Protein AF-A0A9E1IVS1-F1 (afdb_monomer_lite)

Structure (mmCIF, N/CA/C/O backbone):
data_AF-A0A9E1IVS1-F1
#
_entry.id   AF-A0A9E1IVS1-F1
#
loop_
_atom_site.group_PDB
_atom_site.id
_atom_site.type_symbol
_atom_site.label_atom_id
_atom_site.label_alt_id
_atom_site.label_comp_id
_atom_site.label_asym_id
_atom_site.label_entity_id
_atom_site.label_seq_id
_atom_site.pdbx_PDB_ins_code
_atom_site.Cartn_x
_atom_site.Cartn_y
_atom_site.Cartn_z
_atom_site.occupancy
_atom_site.B_iso_or_equiv
_atom_site.auth_seq_id
_atom_site.auth_comp_id
_atom_site.auth_asym_id
_atom_site.auth_atom_id
_atom_site.pdbx_PDB_model_num
ATOM 1 N N . MET A 1 1 ? -10.363 -11.304 -3.173 1.00 60.38 1 MET A N 1
ATOM 2 C CA . MET A 1 1 ? -8.918 -11.614 -3.217 1.00 60.38 1 MET A CA 1
ATOM 3 C C . MET A 1 1 ? -8.757 -13.020 -2.671 1.00 60.38 1 MET A C 1
ATOM 5 O O . MET A 1 1 ? -9.220 -13.257 -1.564 1.00 60.38 1 MET A O 1
ATOM 9 N N . ASN A 1 2 ? -8.232 -13.953 -3.470 1.00 75.00 2 ASN A N 1
ATOM 10 C CA . ASN A 1 2 ? -8.234 -15.388 -3.137 1.00 75.00 2 ASN A CA 1
ATOM 11 C C . ASN A 1 2 ? -6.889 -15.895 -2.593 1.00 75.00 2 ASN A C 1
ATOM 13 O O . ASN A 1 2 ? -6.775 -17.082 -2.307 1.00 75.00 2 ASN A O 1
ATOM 17 N N . ASP A 1 3 ? -5.890 -15.021 -2.451 1.00 90.81 3 ASP A N 1
ATOM 18 C CA . ASP A 1 3 ? -4.612 -15.389 -1.847 1.00 90.81 3 ASP A CA 1
ATOM 19 C C . ASP A 1 3 ? -4.757 -15.512 -0.314 1.00 90.81 3 ASP A C 1
ATOM 21 O O . ASP A 1 3 ? -5.159 -14.538 0.337 1.00 90.81 3 ASP A O 1
ATOM 25 N N . PRO A 1 4 ? -4.464 -16.684 0.284 1.00 94.50 4 PRO A N 1
ATOM 26 C CA . PRO A 1 4 ? -4.620 -16.885 1.722 1.00 94.50 4 PRO A CA 1
ATOM 27 C C . PRO A 1 4 ? -3.695 -16.016 2.580 1.00 94.50 4 PRO A C 1
ATOM 29 O O . PRO A 1 4 ? -4.095 -15.619 3.675 1.00 94.50 4 PRO A O 1
ATOM 32 N N . ALA A 1 5 ? -2.479 -15.715 2.114 1.00 95.69 5 ALA A N 1
ATOM 33 C CA . ALA A 1 5 ? -1.520 -14.915 2.870 1.00 95.69 5 ALA A CA 1
ATOM 34 C C . ALA A 1 5 ? -1.957 -13.448 2.912 1.00 95.69 5 ALA A C 1
ATOM 36 O O . ALA A 1 5 ? -2.003 -12.849 3.986 1.00 95.69 5 ALA A O 1
ATOM 37 N N . PHE A 1 6 ? -2.381 -12.903 1.770 1.00 95.56 6 PHE A N 1
ATOM 38 C CA . PHE A 1 6 ? -2.910 -11.542 1.712 1.00 95.56 6 PHE A CA 1
ATOM 39 C C . PHE A 1 6 ? -4.184 -11.389 2.550 1.00 95.56 6 PHE A C 1
ATOM 41 O O . PHE A 1 6 ? -4.322 -10.435 3.313 1.00 95.56 6 PHE A O 1
ATOM 48 N N . LYS A 1 7 ? -5.097 -12.368 2.468 1.00 95.69 7 LYS A N 1
ATOM 49 C CA . LYS A 1 7 ? -6.322 -12.385 3.281 1.00 95.69 7 LYS A CA 1
ATOM 50 C C . LYS A 1 7 ? -6.007 -12.382 4.778 1.00 95.69 7 LYS A C 1
ATOM 52 O O . LYS A 1 7 ? -6.601 -11.609 5.526 1.00 95.69 7 LYS A O 1
ATOM 57 N N . LYS A 1 8 ? -5.042 -13.199 5.209 1.00 96.94 8 LYS A N 1
ATOM 58 C CA . LYS A 1 8 ? -4.591 -13.225 6.604 1.00 96.94 8 LYS A CA 1
ATOM 59 C C . LYS A 1 8 ? -4.073 -11.855 7.053 1.00 96.94 8 LYS A C 1
ATOM 61 O O . LYS A 1 8 ? -4.413 -11.419 8.146 1.00 96.94 8 LYS A O 1
ATOM 66 N N . LEU A 1 9 ? -3.288 -11.168 6.222 1.00 97.00 9 LEU A N 1
ATOM 67 C CA . LEU A 1 9 ? -2.780 -9.833 6.548 1.00 97.00 9 LEU A CA 1
ATOM 68 C C . LEU A 1 9 ? -3.916 -8.806 6.687 1.00 97.00 9 LEU A C 1
ATOM 70 O O . LEU A 1 9 ? -3.935 -8.050 7.654 1.00 97.00 9 LEU A O 1
ATOM 74 N N . THR A 1 10 ? -4.908 -8.826 5.789 1.00 96.69 10 THR A N 1
ATOM 75 C CA . THR A 1 10 ? -6.085 -7.945 5.913 1.00 96.69 10 THR A CA 1
ATOM 76 C C . THR A 1 10 ? -6.886 -8.215 7.192 1.00 96.69 10 THR A C 1
ATOM 78 O O . THR A 1 10 ? -7.287 -7.274 7.868 1.00 96.69 10 THR A O 1
ATOM 81 N N . GLU A 1 11 ? -7.043 -9.484 7.585 1.00 96.75 11 GLU A N 1
ATOM 82 C CA . GLU A 1 11 ? -7.732 -9.866 8.829 1.00 96.75 11 GLU A CA 1
ATOM 83 C C . GLU A 1 11 ? -6.962 -9.422 10.085 1.00 96.75 11 GLU A C 1
ATOM 85 O O . GLU A 1 11 ? -7.571 -9.081 11.102 1.00 96.75 11 GLU A O 1
ATOM 90 N N . ILE A 1 12 ? -5.624 -9.399 10.027 1.00 97.69 12 ILE A N 1
ATOM 91 C CA . ILE A 1 12 ? -4.786 -8.850 11.101 1.00 97.69 12 ILE A CA 1
ATOM 92 C C . ILE A 1 12 ? -5.060 -7.351 11.260 1.00 97.69 12 ILE A C 1
ATOM 94 O O . ILE A 1 12 ? -5.343 -6.916 12.374 1.00 97.69 12 ILE A O 1
ATOM 98 N N . VAL A 1 13 ? -5.057 -6.582 10.166 1.00 97.25 13 VAL A N 1
ATOM 99 C CA . VAL A 1 13 ? -5.369 -5.139 10.191 1.00 97.25 13 VAL A CA 1
ATOM 100 C C . VAL A 1 13 ? -6.776 -4.891 10.746 1.00 97.25 13 VAL A C 1
ATOM 102 O O . VAL A 1 13 ? -6.954 -4.049 11.627 1.00 97.25 13 VAL A O 1
ATOM 105 N N . ASP A 1 14 ? -7.767 -5.671 10.306 1.00 96.50 14 ASP A N 1
ATOM 106 C CA . ASP A 1 14 ? -9.139 -5.595 10.822 1.00 96.50 14 ASP A CA 1
ATOM 107 C C . ASP A 1 14 ? -9.205 -5.848 12.332 1.00 96.50 14 ASP A C 1
ATOM 109 O O . ASP A 1 14 ? -9.916 -5.153 13.058 1.00 96.50 14 ASP A O 1
ATOM 113 N N . THR A 1 15 ? -8.444 -6.831 12.816 1.00 97.56 15 THR A N 1
ATOM 114 C CA . THR A 1 15 ? -8.387 -7.179 14.239 1.00 97.56 15 THR A CA 1
ATOM 115 C C . THR A 1 15 ? -7.726 -6.067 15.052 1.00 97.56 15 THR A C 1
ATOM 117 O O . THR A 1 15 ? -8.254 -5.670 16.092 1.00 97.56 15 THR A O 1
ATOM 120 N N . LEU A 1 16 ? -6.601 -5.533 14.571 1.00 97.69 16 LEU A N 1
ATOM 121 C CA . LEU A 1 16 ? -5.851 -4.461 15.228 1.00 97.69 16 LEU A CA 1
ATOM 122 C C . LEU A 1 16 ? -6.662 -3.166 15.331 1.00 97.69 16 LEU A C 1
ATOM 124 O O . LEU A 1 16 ? -6.611 -2.491 16.357 1.00 97.69 16 LEU A O 1
ATOM 128 N N . MET A 1 17 ? -7.468 -2.854 14.317 1.00 95.50 17 MET A N 1
ATOM 129 C CA . MET A 1 17 ? -8.326 -1.665 14.298 1.00 95.50 17 MET A CA 1
ATOM 130 C C . MET A 1 17 ? -9.741 -1.901 14.851 1.00 95.50 17 MET A C 1
ATOM 132 O O . MET A 1 17 ? -10.540 -0.963 14.924 1.00 95.50 17 MET A O 1
ATOM 136 N N . GLY A 1 18 ? -10.070 -3.136 15.230 1.00 93.88 18 GLY A N 1
ATOM 137 C CA . GLY A 1 18 ? -11.387 -3.521 15.726 1.00 93.88 18 GLY A CA 1
ATOM 138 C C . GLY A 1 18 ? -11.712 -2.972 17.119 1.00 93.88 18 GLY A C 1
ATOM 139 O O . GLY A 1 18 ? -10.906 -2.324 17.787 1.00 93.88 18 GLY A O 1
ATOM 140 N N . GLU A 1 19 ? -12.918 -3.266 17.610 1.00 92.94 19 GLU A N 1
ATOM 141 C CA . GLU A 1 19 ? -13.397 -2.789 18.917 1.00 92.94 19 GLU A CA 1
ATOM 142 C C . GLU A 1 19 ? -12.441 -3.156 20.067 1.00 92.94 19 GLU A C 1
ATOM 144 O O . GLU A 1 19 ? -12.078 -2.287 20.862 1.00 92.94 19 GLU A O 1
ATOM 149 N N . ASN A 1 20 ? -11.955 -4.399 20.079 1.00 95.19 20 ASN A N 1
ATOM 150 C CA . ASN A 1 20 ? -10.997 -4.928 21.060 1.00 95.19 20 ASN A CA 1
ATOM 151 C C . ASN A 1 20 ? -9.539 -4.883 20.566 1.00 95.19 20 ASN A C 1
ATOM 153 O O . ASN A 1 20 ? -8.686 -5.593 21.097 1.00 95.19 20 ASN A O 1
ATOM 157 N N . GLY A 1 21 ? -9.278 -4.102 19.518 1.00 95.12 21 GLY A N 1
ATOM 158 C CA . GLY A 1 21 ? -7.971 -3.973 18.892 1.00 95.12 21 GLY A CA 1
ATOM 159 C C . GLY A 1 21 ? -6.986 -3.113 19.686 1.00 95.12 21 GLY A C 1
ATOM 160 O O . GLY A 1 21 ? -7.241 -2.679 20.814 1.00 95.12 21 GLY A O 1
A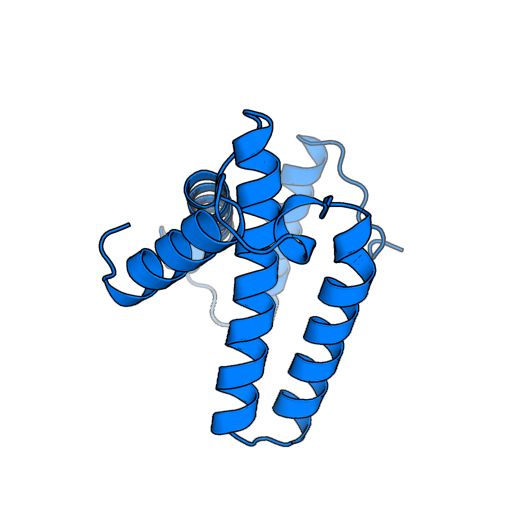TOM 161 N N . CYS A 1 22 ? -5.841 -2.844 19.072 1.00 97.38 22 CYS A N 1
ATOM 162 C CA . CYS A 1 22 ? -4.770 -2.048 19.648 1.00 97.38 22 CYS A CA 1
ATOM 163 C C . CYS A 1 22 ? -5.205 -0.578 19.828 1.00 97.38 22 CYS A C 1
ATOM 165 O O . CYS A 1 22 ? -5.642 0.065 18.869 1.00 97.38 22 CYS A O 1
ATOM 167 N N . PRO A 1 23 ? -5.057 0.011 21.031 1.00 96.69 23 PRO A N 1
ATOM 168 C CA . PRO A 1 23 ? -5.428 1.406 21.264 1.00 96.69 23 PRO A CA 1
ATOM 169 C C . PRO A 1 23 ? -4.670 2.403 20.384 1.00 96.69 23 PRO A C 1
ATOM 171 O O . PRO A 1 23 ? -5.236 3.432 20.026 1.00 96.69 23 PRO A O 1
ATOM 174 N N . TRP A 1 24 ? -3.411 2.105 20.039 1.00 97.25 24 TRP A N 1
ATOM 175 C CA . TRP A 1 24 ? -2.604 2.966 19.177 1.00 97.25 24 TRP A CA 1
ATOM 176 C C . TRP A 1 24 ? -3.105 2.931 17.732 1.00 97.25 24 TRP A C 1
ATOM 178 O O . TRP A 1 24 ? -3.273 3.993 17.141 1.00 97.25 24 TRP A O 1
ATOM 188 N N . ASP A 1 25 ? -3.433 1.750 17.198 1.00 96.25 25 ASP A N 1
ATOM 189 C CA . ASP A 1 25 ? -3.903 1.598 15.815 1.00 96.25 25 ASP A CA 1
ATOM 190 C C . ASP A 1 25 ? -5.256 2.292 15.592 1.00 96.25 25 ASP A C 1
ATOM 192 O O . ASP A 1 25 ? -5.477 2.979 14.594 1.00 96.25 25 ASP A O 1
ATOM 196 N N . LYS A 1 26 ? -6.161 2.178 16.570 1.00 94.12 26 LYS A N 1
ATOM 197 C CA . LYS A 1 26 ? -7.523 2.732 16.497 1.00 94.12 26 LYS A CA 1
ATOM 198 C C . LYS A 1 26 ? -7.580 4.257 16.434 1.00 94.12 26 LYS A C 1
ATOM 200 O O . LYS A 1 26 ? -8.552 4.800 15.914 1.00 94.12 26 LYS A O 1
ATOM 205 N N . VAL A 1 27 ? -6.593 4.953 17.004 1.00 95.38 27 VAL A N 1
ATOM 206 C CA . VAL A 1 27 ? -6.567 6.427 17.022 1.00 95.38 27 VAL A CA 1
ATOM 207 C C . VAL A 1 27 ? -5.886 7.024 15.792 1.00 95.38 27 VAL A C 1
ATOM 209 O O . VAL A 1 27 ? -5.887 8.247 15.634 1.00 95.38 27 VAL A O 1
ATOM 212 N N . GLN A 1 28 ? -5.314 6.190 14.917 1.00 97.38 28 GLN A N 1
ATOM 213 C CA . GLN A 1 28 ? -4.602 6.673 13.744 1.00 97.38 28 GLN A CA 1
ATOM 214 C C . GLN A 1 28 ? -5.529 7.301 12.706 1.00 97.38 28 GLN A C 1
ATOM 216 O O . GLN A 1 28 ? -6.696 6.952 12.523 1.00 97.38 28 GLN A O 1
ATOM 221 N N . THR A 1 29 ? -4.961 8.256 11.981 1.00 96.62 29 THR A N 1
ATOM 222 C CA . THR A 1 29 ? -5.585 8.952 10.863 1.00 96.62 29 THR A CA 1
ATOM 223 C C . THR A 1 29 ? -4.638 8.930 9.671 1.00 96.62 29 THR A C 1
ATOM 225 O O . THR A 1 29 ? -3.438 8.708 9.814 1.00 96.62 29 THR A O 1
ATOM 228 N N . ARG A 1 30 ? -5.145 9.251 8.474 1.00 95.50 30 ARG A N 1
ATOM 229 C CA . ARG A 1 30 ? -4.276 9.407 7.296 1.00 95.50 30 ARG A CA 1
ATOM 230 C C . ARG A 1 30 ? -3.165 10.433 7.509 1.00 95.50 30 ARG A C 1
ATOM 232 O O . ARG A 1 30 ? -2.117 10.291 6.905 1.00 95.50 30 ARG A O 1
ATOM 239 N N . GLU A 1 31 ? -3.402 11.461 8.320 1.00 97.56 31 GLU A N 1
ATOM 240 C CA . GLU A 1 31 ? -2.412 12.504 8.590 1.00 97.56 31 GLU A CA 1
ATOM 241 C C . GLU A 1 31 ? -1.355 12.042 9.594 1.00 97.56 31 GLU A C 1
ATOM 243 O O . GLU A 1 31 ? -0.170 12.258 9.357 1.00 97.56 31 GLU A O 1
ATOM 248 N N . SER A 1 32 ? -1.764 11.359 10.670 1.00 97.69 32 SER A N 1
ATOM 249 C CA . SER A 1 32 ? -0.821 10.852 11.676 1.00 97.69 32 SER A CA 1
ATOM 250 C C . SER A 1 32 ? 0.079 9.739 11.143 1.00 97.69 32 SER A C 1
ATOM 252 O O . SER A 1 32 ? 1.187 9.597 11.641 1.00 97.69 32 SER A O 1
ATOM 254 N N . LEU A 1 33 ? -0.360 9.007 10.111 1.00 97.75 33 LEU A N 1
ATOM 255 C CA . LEU A 1 33 ? 0.429 7.950 9.471 1.00 97.75 33 LEU A CA 1
ATOM 256 C C . LEU A 1 33 ? 1.433 8.444 8.414 1.00 97.75 33 LEU A C 1
ATOM 258 O O . LEU A 1 33 ? 2.321 7.692 8.030 1.00 97.75 33 LEU A O 1
ATOM 262 N N . LYS A 1 34 ? 1.354 9.703 7.950 1.00 97.75 34 LYS A N 1
ATOM 263 C CA . LYS A 1 34 ? 2.279 10.214 6.915 1.00 97.75 34 LYS A CA 1
ATOM 264 C C . LYS A 1 34 ? 3.763 10.103 7.287 1.00 97.75 34 LYS A C 1
ATOM 266 O O . LYS A 1 34 ? 4.525 9.738 6.398 1.00 97.75 34 LYS A O 1
ATOM 271 N N . PRO A 1 35 ? 4.200 10.435 8.520 1.00 98.06 35 PRO A N 1
ATOM 272 C CA . PRO A 1 35 ? 5.604 10.297 8.897 1.00 98.06 35 PRO A CA 1
ATOM 273 C C . PRO A 1 35 ? 6.082 8.847 8.809 1.00 98.06 35 PRO A C 1
ATOM 275 O O . PRO A 1 35 ? 7.135 8.615 8.233 1.00 98.06 35 PRO A O 1
ATOM 278 N N . TYR A 1 36 ? 5.265 7.897 9.271 1.00 97.56 36 TYR A N 1
ATOM 279 C CA . TYR A 1 36 ? 5.570 6.466 9.217 1.00 97.56 36 TYR A CA 1
ATOM 280 C C . TYR A 1 36 ? 5.675 5.972 7.775 1.00 97.56 36 TYR A C 1
ATOM 282 O O . TYR A 1 36 ? 6.653 5.345 7.415 1.00 97.56 36 TYR A O 1
ATOM 290 N N . LEU A 1 37 ? 4.753 6.364 6.887 1.00 98.00 37 LEU A N 1
ATOM 291 C CA . LEU A 1 37 ? 4.876 6.034 5.462 1.00 98.00 37 LEU A CA 1
ATOM 292 C C . LEU A 1 37 ? 6.184 6.556 4.839 1.00 98.00 37 LEU A C 1
ATOM 294 O O . LEU A 1 37 ? 6.715 5.939 3.923 1.00 98.00 37 LEU A O 1
ATOM 298 N N . VAL A 1 38 ? 6.679 7.715 5.282 1.00 98.19 38 VAL A N 1
ATOM 299 C CA . VAL A 1 38 ? 7.968 8.243 4.813 1.00 98.19 38 VAL A CA 1
ATOM 300 C C . VAL A 1 38 ? 9.128 7.423 5.376 1.00 98.19 38 VAL A C 1
ATOM 302 O O . VAL A 1 38 ? 10.058 7.148 4.626 1.00 98.19 38 VAL A O 1
ATOM 305 N N . GLU A 1 39 ? 9.063 7.039 6.649 1.00 98.25 39 GLU A N 1
ATOM 306 C CA . GLU A 1 39 ? 10.031 6.162 7.318 1.00 98.25 39 GLU A CA 1
ATOM 307 C C . GLU A 1 39 ? 10.176 4.830 6.571 1.00 98.25 39 GLU A C 1
ATOM 309 O O . GLU A 1 39 ? 11.253 4.589 6.032 1.00 98.25 39 GLU A O 1
ATOM 314 N N . GLU A 1 40 ? 9.075 4.101 6.342 1.00 98.06 40 GLU A N 1
ATOM 315 C CA . GLU A 1 40 ? 9.100 2.815 5.617 1.00 98.06 40 GLU A CA 1
ATOM 316 C C . GLU A 1 40 ? 9.680 2.947 4.201 1.00 98.06 40 GLU A C 1
ATOM 318 O O . GLU A 1 40 ? 10.312 2.038 3.665 1.00 98.06 40 GLU A O 1
ATOM 323 N N . VAL A 1 41 ? 9.451 4.090 3.537 1.00 98.25 41 VAL A N 1
ATOM 324 C CA . VAL A 1 41 ? 10.037 4.350 2.215 1.00 98.25 41 VAL A CA 1
ATOM 325 C C . VAL A 1 41 ? 11.555 4.471 2.316 1.00 98.25 41 VAL A C 1
ATOM 327 O O . VAL A 1 41 ? 12.247 3.956 1.442 1.00 98.25 41 VAL A O 1
ATOM 330 N N . TYR A 1 42 ? 12.083 5.150 3.336 1.00 98.31 42 TYR A N 1
ATOM 331 C CA . TYR A 1 42 ? 13.529 5.260 3.527 1.00 98.31 42 TYR A CA 1
ATOM 332 C C . TYR A 1 42 ? 14.154 3.937 3.975 1.00 98.31 42 TYR A C 1
ATOM 334 O O . TYR A 1 42 ? 15.207 3.592 3.445 1.00 98.31 42 TYR A O 1
ATOM 342 N N . GLU A 1 43 ? 13.503 3.179 4.853 1.00 98.25 43 GLU A N 1
ATOM 343 C CA . GLU A 1 43 ? 13.975 1.855 5.284 1.00 98.25 43 GLU A CA 1
ATOM 344 C C . GLU A 1 43 ? 13.963 0.859 4.114 1.00 98.25 43 GLU A C 1
ATOM 346 O O . GLU A 1 43 ? 14.965 0.196 3.841 1.00 98.25 43 GLU A O 1
ATOM 351 N N . THR A 1 44 ? 12.913 0.878 3.282 1.00 98.38 44 THR A N 1
ATOM 352 C CA . THR A 1 44 ? 12.880 0.111 2.024 1.00 98.38 44 THR A CA 1
ATOM 353 C C . THR A 1 44 ? 14.044 0.482 1.099 1.00 98.38 44 THR A C 1
ATOM 355 O O . THR A 1 44 ? 14.642 -0.396 0.473 1.00 98.38 44 THR A O 1
ATOM 358 N N . LEU A 1 45 ? 14.373 1.773 0.967 1.00 98.25 45 LEU A N 1
ATOM 359 C CA . LEU A 1 45 ? 15.509 2.211 0.147 1.00 98.25 45 LEU A CA 1
ATOM 360 C C . LEU A 1 45 ? 16.845 1.730 0.730 1.00 98.25 45 LEU A C 1
ATOM 362 O O . LEU A 1 45 ? 17.685 1.249 -0.029 1.00 98.25 45 LEU A O 1
ATOM 366 N N . GLU A 1 46 ? 17.022 1.803 2.050 1.00 98.06 46 GLU A N 1
ATOM 367 C CA . GLU A 1 46 ? 18.215 1.300 2.737 1.00 98.06 46 GLU A CA 1
ATOM 368 C C . GLU A 1 46 ? 18.395 -0.210 2.525 1.00 98.06 46 GLU A C 1
ATOM 370 O O . GLU A 1 46 ? 19.479 -0.654 2.136 1.00 98.06 46 GLU A O 1
ATOM 375 N N . ALA A 1 47 ? 17.327 -0.998 2.671 1.00 97.81 47 ALA A N 1
ATOM 376 C CA . ALA A 1 47 ? 17.364 -2.438 2.429 1.00 97.81 47 ALA A CA 1
ATOM 377 C C . ALA A 1 47 ? 17.712 -2.780 0.967 1.00 97.81 47 ALA A C 1
ATOM 379 O O . ALA A 1 47 ? 18.482 -3.712 0.699 1.00 97.81 47 ALA A O 1
ATOM 380 N N . LEU A 1 48 ? 17.185 -2.013 0.002 1.00 97.81 48 LEU A N 1
ATOM 381 C CA . LEU A 1 48 ? 17.518 -2.167 -1.419 1.00 97.81 48 LEU A CA 1
ATOM 382 C C . LEU A 1 48 ? 18.996 -1.860 -1.697 1.00 97.81 48 LEU A C 1
ATOM 384 O O . LEU A 1 48 ? 19.645 -2.621 -2.419 1.00 97.81 48 LEU A O 1
ATOM 388 N N . ASP A 1 49 ? 19.545 -0.801 -1.100 1.00 97.88 49 ASP A N 1
ATOM 389 C CA . ASP A 1 49 ? 20.967 -0.457 -1.216 1.00 97.88 49 ASP A CA 1
ATOM 390 C C . ASP A 1 49 ? 21.862 -1.540 -0.582 1.00 97.88 49 ASP A C 1
ATOM 392 O O . ASP A 1 49 ? 22.905 -1.911 -1.137 1.00 97.88 49 ASP A O 1
ATOM 396 N N . GLY A 1 50 ? 21.417 -2.115 0.540 1.00 96.25 50 GLY A N 1
ATOM 397 C CA . GLY A 1 50 ? 22.077 -3.220 1.236 1.00 96.25 50 GLY A CA 1
ATOM 398 C C . GLY A 1 50 ? 22.088 -4.548 0.466 1.00 96.25 50 GLY A C 1
ATOM 399 O O . GLY A 1 50 ? 22.920 -5.411 0.753 1.00 96.25 50 GLY A O 1
ATOM 400 N N . ASN A 1 51 ? 21.218 -4.717 -0.540 1.00 93.69 51 ASN A N 1
ATOM 401 C CA . ASN A 1 51 ? 21.055 -5.947 -1.330 1.00 93.69 51 ASN A CA 1
ATOM 402 C C . ASN A 1 51 ? 20.819 -7.219 -0.483 1.00 93.69 51 ASN A C 1
ATOM 404 O O . ASN A 1 51 ? 21.143 -8.326 -0.925 1.00 93.69 51 ASN A O 1
ATOM 408 N N . ASN A 1 52 ? 20.250 -7.086 0.720 1.00 95.62 52 ASN A N 1
ATOM 409 C CA . ASN A 1 52 ? 19.891 -8.213 1.577 1.00 95.62 52 ASN A CA 1
ATOM 410 C C . ASN A 1 52 ? 18.439 -8.647 1.292 1.00 95.62 52 ASN A C 1
ATOM 412 O O . ASN A 1 52 ? 17.510 -7.921 1.640 1.00 95.62 52 ASN A O 1
ATOM 416 N N . PRO A 1 53 ? 18.198 -9.831 0.694 1.00 97.75 53 PRO A N 1
ATOM 417 C CA . PRO A 1 53 ? 16.847 -10.248 0.317 1.00 97.75 53 PRO A CA 1
ATOM 418 C C . PRO A 1 53 ? 15.871 -10.390 1.489 1.00 97.75 53 PRO A C 1
ATOM 420 O O . PRO A 1 53 ? 14.667 -10.259 1.283 1.00 97.75 53 PRO A O 1
ATOM 423 N N . GLU A 1 54 ? 16.366 -10.693 2.692 1.00 98.06 54 GLU A N 1
ATOM 424 C CA . GLU A 1 54 ? 15.503 -10.837 3.866 1.00 98.06 54 GLU A CA 1
ATOM 425 C C . GLU A 1 54 ? 15.036 -9.476 4.380 1.00 98.06 54 GLU A C 1
ATOM 427 O O . GLU A 1 54 ? 13.839 -9.320 4.593 1.00 98.06 54 GLU A O 1
ATOM 432 N N . GLU A 1 55 ? 15.935 -8.493 4.470 1.00 98.06 55 GLU A N 1
ATOM 433 C CA . GLU A 1 55 ? 15.585 -7.107 4.823 1.00 98.06 55 GLU A CA 1
ATOM 434 C C . GLU A 1 55 ? 14.666 -6.497 3.761 1.00 98.06 55 GLU A C 1
ATOM 436 O O . GLU A 1 55 ? 13.607 -5.985 4.089 1.00 98.06 55 GLU A O 1
ATOM 441 N N . ILE A 1 56 ? 14.975 -6.662 2.468 1.00 98.56 56 ILE A N 1
ATOM 442 C CA . ILE A 1 56 ? 14.116 -6.155 1.381 1.00 98.56 56 ILE A CA 1
ATOM 443 C C . ILE A 1 56 ? 12.688 -6.701 1.499 1.00 98.56 56 ILE A C 1
ATOM 445 O O . ILE A 1 56 ? 11.719 -5.988 1.253 1.00 98.56 56 ILE A O 1
ATOM 449 N N . LYS A 1 57 ? 12.542 -7.986 1.832 1.00 98.38 57 LYS A N 1
ATOM 450 C CA . LYS A 1 57 ? 11.231 -8.618 1.996 1.00 98.38 57 LYS A CA 1
ATOM 451 C C . LYS A 1 57 ? 10.480 -8.072 3.215 1.00 98.38 57 LYS A C 1
ATOM 453 O O . LYS A 1 57 ? 9.257 -7.984 3.131 1.00 98.38 57 LYS A O 1
ATOM 458 N N . ASP A 1 58 ? 11.188 -7.763 4.298 1.00 98.38 58 ASP A N 1
ATOM 459 C CA . ASP A 1 58 ? 10.617 -7.203 5.529 1.00 98.38 58 ASP A CA 1
ATOM 460 C C . ASP A 1 58 ? 10.079 -5.792 5.266 1.00 98.38 58 ASP A C 1
ATOM 462 O O . ASP A 1 58 ? 8.872 -5.569 5.342 1.00 98.38 58 ASP A O 1
ATOM 466 N N . GLU A 1 59 ? 10.929 -4.906 4.744 1.00 98.56 59 GLU A N 1
ATOM 467 C CA . GLU A 1 59 ? 10.584 -3.498 4.503 1.00 98.56 59 GLU A CA 1
ATOM 468 C C . GLU A 1 59 ? 9.502 -3.322 3.422 1.00 98.56 59 GLU A C 1
ATOM 470 O O . GLU A 1 59 ? 8.594 -2.495 3.528 1.00 98.56 59 GLU A O 1
ATOM 475 N N . LEU A 1 60 ? 9.513 -4.158 2.371 1.00 98.44 60 LEU A N 1
ATOM 476 C CA . LEU A 1 60 ? 8.405 -4.193 1.406 1.00 98.44 60 LEU A CA 1
ATOM 477 C C . LEU A 1 60 ? 7.086 -4.642 2.057 1.00 98.44 60 LEU A C 1
ATOM 479 O O . LEU A 1 60 ? 6.006 -4.253 1.597 1.00 98.44 60 LEU A O 1
ATOM 483 N N . GLY A 1 61 ? 7.169 -5.487 3.085 1.00 98.25 61 GLY A N 1
ATOM 484 C CA . GLY A 1 61 ? 6.042 -5.911 3.905 1.00 98.25 61 GLY A CA 1
ATOM 485 C C . GLY A 1 61 ? 5.478 -4.763 4.735 1.00 98.25 61 GLY A C 1
ATOM 486 O O . GLY A 1 61 ? 4.261 -4.554 4.710 1.00 98.25 61 GLY A O 1
ATOM 487 N N . ASP A 1 62 ? 6.335 -3.981 5.382 1.00 98.44 62 ASP A N 1
ATOM 488 C CA . ASP A 1 62 ? 5.920 -2.843 6.205 1.00 98.44 62 ASP A CA 1
ATOM 489 C C . ASP A 1 62 ? 5.355 -1.697 5.356 1.00 98.44 62 ASP A C 1
ATOM 491 O O . ASP A 1 62 ? 4.267 -1.173 5.634 1.00 98.44 62 ASP A O 1
ATOM 495 N N . LEU A 1 63 ? 5.953 -1.427 4.192 1.00 98.31 63 LEU A N 1
ATOM 496 C CA . LEU A 1 63 ? 5.380 -0.500 3.217 1.00 98.31 63 LEU A CA 1
ATOM 497 C C . LEU A 1 63 ? 3.997 -0.965 2.715 1.00 98.31 63 LEU A C 1
ATOM 499 O O . LEU A 1 63 ? 3.074 -0.154 2.555 1.00 98.31 63 LEU A O 1
ATOM 503 N N . LEU A 1 64 ? 3.808 -2.272 2.487 1.00 98.25 64 LEU A N 1
ATOM 504 C CA . LEU A 1 64 ? 2.496 -2.840 2.157 1.00 98.25 64 LEU A CA 1
ATOM 505 C C . LEU A 1 64 ? 1.507 -2.696 3.324 1.00 98.25 64 LEU A C 1
ATOM 507 O O . LEU A 1 64 ? 0.328 -2.395 3.095 1.00 98.25 64 LEU A O 1
ATOM 511 N N . TYR A 1 65 ? 1.966 -2.882 4.561 1.00 98.00 65 TYR A N 1
ATOM 512 C CA . TYR A 1 65 ? 1.153 -2.704 5.758 1.00 98.00 65 TYR A CA 1
ATOM 513 C C . TYR A 1 65 ? 0.653 -1.259 5.887 1.00 98.00 65 TYR A C 1
ATOM 515 O O . TYR A 1 65 ? -0.546 -1.058 6.090 1.00 98.00 65 TYR A O 1
ATOM 523 N N . GLN A 1 66 ? 1.493 -0.247 5.636 1.00 97.94 66 GLN A N 1
ATOM 524 C CA . GLN A 1 66 ? 1.055 1.159 5.613 1.00 97.94 66 GLN A CA 1
ATOM 525 C C . GLN A 1 66 ? -0.055 1.410 4.578 1.00 97.94 66 GLN A C 1
ATOM 527 O O . GLN A 1 66 ? -1.038 2.104 4.862 1.00 97.94 66 GLN A O 1
ATOM 532 N N . ILE A 1 67 ? 0.044 0.814 3.381 1.00 98.12 67 ILE A N 1
ATOM 533 C CA . ILE A 1 67 ? -1.004 0.916 2.347 1.00 98.12 67 ILE A CA 1
ATOM 534 C C . ILE A 1 67 ? -2.325 0.328 2.857 1.00 98.12 67 ILE A C 1
ATOM 536 O O . ILE A 1 67 ? -3.380 0.955 2.705 1.00 98.12 67 ILE A O 1
ATOM 540 N N . LEU A 1 68 ? -2.276 -0.855 3.476 1.00 97.88 68 LEU A N 1
ATOM 541 C CA . LEU A 1 68 ? -3.447 -1.491 4.078 1.00 97.88 68 LEU A CA 1
ATOM 542 C C . LEU A 1 68 ? -4.053 -0.635 5.187 1.00 97.88 68 LEU A C 1
ATOM 544 O O . LEU A 1 68 ? -5.273 -0.495 5.251 1.00 97.88 68 LEU A O 1
ATOM 548 N N . PHE A 1 69 ? -3.217 -0.013 6.012 1.00 97.25 69 PHE A N 1
ATOM 549 C CA . PHE A 1 69 ? -3.654 0.831 7.114 1.00 97.25 69 PHE A CA 1
ATOM 550 C C . PHE A 1 69 ? -4.421 2.061 6.613 1.00 97.25 69 PHE A C 1
ATOM 552 O O . PHE A 1 69 ? -5.533 2.356 7.061 1.00 97.25 69 PHE A O 1
ATOM 559 N N . HIS A 1 70 ? -3.882 2.744 5.600 1.00 98.12 70 HIS A N 1
ATOM 560 C CA . HIS A 1 70 ? -4.562 3.859 4.945 1.00 98.12 70 HIS A CA 1
ATOM 561 C C . HIS A 1 70 ? -5.868 3.438 4.261 1.00 98.12 70 HIS A C 1
ATOM 563 O O . HIS A 1 70 ? -6.857 4.180 4.318 1.00 98.12 70 HIS A O 1
ATOM 569 N N . ALA A 1 71 ? -5.886 2.262 3.628 1.00 98.06 71 ALA A N 1
ATOM 570 C CA . ALA A 1 71 ? -7.091 1.707 3.029 1.00 98.06 71 ALA A CA 1
ATOM 571 C C . ALA A 1 71 ? -8.147 1.392 4.097 1.00 98.06 71 ALA A C 1
ATOM 573 O O . ALA A 1 71 ? -9.304 1.760 3.917 1.00 98.06 71 ALA A O 1
ATOM 574 N N . LYS A 1 72 ? -7.759 0.819 5.242 1.00 97.62 72 LYS A N 1
ATOM 575 C CA . LYS A 1 72 ? -8.691 0.505 6.331 1.00 97.62 72 LYS A CA 1
ATOM 576 C C . LYS A 1 72 ? -9.271 1.753 6.993 1.00 97.62 72 LYS A C 1
ATOM 578 O O . LYS A 1 72 ? -10.469 1.819 7.253 1.00 97.62 72 LYS A O 1
ATOM 583 N N . ILE A 1 73 ? -8.457 2.789 7.202 1.00 97.50 73 ILE A N 1
ATOM 584 C CA . ILE A 1 73 ? -8.939 4.095 7.685 1.00 97.50 73 ILE A CA 1
ATOM 585 C C . ILE A 1 73 ? -9.952 4.709 6.708 1.00 97.50 73 ILE A C 1
ATOM 587 O O . ILE A 1 73 ? -10.884 5.385 7.143 1.00 97.50 73 ILE A O 1
ATOM 591 N N . SER A 1 74 ? -9.761 4.512 5.402 1.00 97.88 74 SER A N 1
ATOM 592 C CA . SER A 1 74 ? -10.674 5.021 4.370 1.00 97.88 74 SER A CA 1
ATOM 593 C C . SER A 1 74 ? -11.955 4.182 4.289 1.00 97.88 74 SER A C 1
ATOM 595 O O . SER A 1 74 ? -13.037 4.740 4.120 1.00 97.88 74 SER A O 1
ATOM 597 N N . GLU A 1 75 ? -11.860 2.871 4.516 1.00 97.25 75 GLU A N 1
ATOM 598 C CA . GLU A 1 75 ? -13.011 1.970 4.599 1.00 97.25 75 GLU A CA 1
ATOM 599 C C . GLU A 1 75 ? -13.896 2.316 5.800 1.00 97.25 75 GLU A C 1
ATOM 601 O O . GLU A 1 75 ? -15.105 2.437 5.651 1.00 97.25 75 GLU A O 1
ATOM 606 N N . ASN A 1 76 ? -13.300 2.597 6.964 1.00 94.50 76 ASN A N 1
ATOM 607 C CA . ASN A 1 76 ? -14.027 3.040 8.162 1.00 94.50 76 ASN A CA 1
ATOM 608 C C . ASN A 1 76 ? -14.761 4.386 7.979 1.00 94.50 76 ASN A C 1
ATOM 610 O O . ASN A 1 76 ? -15.523 4.796 8.854 1.00 94.50 76 ASN A O 1
ATOM 614 N N . LYS A 1 77 ? -14.492 5.100 6.881 1.00 95.69 77 LYS A N 1
ATOM 615 C CA . LYS A 1 77 ? -15.154 6.350 6.483 1.00 95.69 77 LYS A CA 1
ATOM 616 C C . LYS A 1 77 ? -16.094 6.169 5.289 1.00 95.69 77 LYS A C 1
ATOM 618 O O . LYS A 1 77 ? -16.540 7.170 4.735 1.00 95.69 77 LYS A O 1
ATOM 623 N N . ASP A 1 78 ? -16.343 4.926 4.875 1.00 97.25 78 ASP A N 1
ATOM 624 C CA . ASP A 1 78 ? -17.142 4.573 3.700 1.00 97.25 78 ASP A CA 1
ATOM 625 C C . ASP A 1 78 ? -16.627 5.223 2.392 1.00 97.25 78 ASP A C 1
ATOM 627 O O . ASP A 1 78 ? -17.403 5.520 1.485 1.00 97.25 78 ASP A O 1
ATOM 631 N N . GLU A 1 79 ? -15.312 5.476 2.284 1.00 97.88 79 GLU A N 1
ATOM 632 C CA . GLU A 1 79 ? -14.703 6.120 1.107 1.00 97.88 79 GLU A CA 1
ATOM 633 C C . GLU A 1 79 ? -14.246 5.094 0.052 1.00 97.88 79 GLU A C 1
ATOM 635 O O . GLU A 1 79 ? -14.669 5.155 -1.101 1.00 97.88 79 GLU A O 1
ATOM 640 N N . PHE A 1 80 ? -13.346 4.183 0.435 1.00 98.31 80 PHE A N 1
ATOM 641 C CA . PHE A 1 80 ? -12.821 3.077 -0.380 1.00 98.31 80 PHE A CA 1
ATOM 642 C C . PHE A 1 80 ? -12.082 2.081 0.521 1.00 98.31 80 PHE A C 1
ATOM 644 O O . PHE A 1 80 ? -11.659 2.439 1.619 1.00 98.31 80 PHE A O 1
ATOM 651 N N . ASN A 1 81 ? -11.858 0.859 0.045 1.00 97.38 81 ASN A N 1
ATOM 652 C CA . ASN A 1 81 ? -11.093 -0.172 0.749 1.00 97.38 81 ASN A CA 1
ATOM 653 C C . ASN A 1 81 ? -9.883 -0.658 -0.075 1.00 97.38 81 ASN A C 1
ATOM 655 O O . ASN A 1 81 ? -9.581 -0.159 -1.161 1.00 97.38 81 ASN A O 1
ATOM 659 N N . ILE A 1 82 ? -9.159 -1.654 0.444 1.00 97.38 82 ILE A N 1
ATOM 660 C CA . ILE A 1 82 ? -7.965 -2.190 -0.226 1.00 97.38 82 ILE A CA 1
ATOM 661 C C . ILE A 1 82 ? -8.274 -2.813 -1.594 1.00 97.38 82 ILE A C 1
ATOM 663 O O . ILE A 1 82 ? -7.454 -2.733 -2.508 1.00 97.38 82 ILE A O 1
ATOM 667 N N . LYS A 1 83 ? -9.457 -3.409 -1.769 1.00 96.88 83 LYS A N 1
ATOM 668 C CA . LYS A 1 83 ? -9.861 -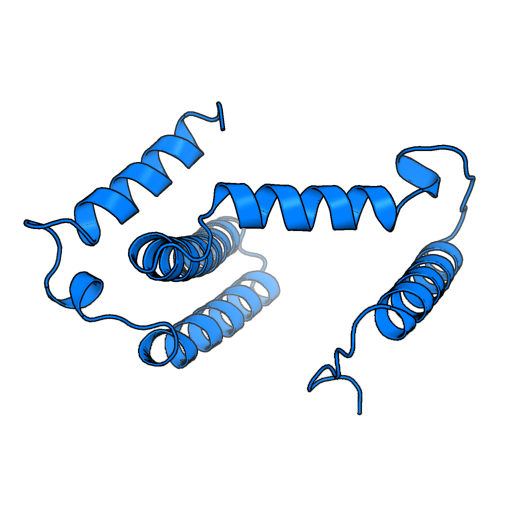3.992 -3.048 1.00 96.88 83 LYS A CA 1
ATOM 669 C C . LYS A 1 83 ? -9.956 -2.898 -4.112 1.00 96.88 83 LYS A C 1
ATOM 671 O O . LYS A 1 83 ? -9.397 -3.079 -5.190 1.00 96.88 83 LYS A O 1
ATOM 676 N N . ASP A 1 84 ? -10.562 -1.760 -3.781 1.00 97.88 84 ASP A N 1
ATOM 677 C CA . ASP A 1 84 ? -10.674 -0.617 -4.696 1.00 97.88 84 ASP A CA 1
ATOM 678 C C . ASP A 1 84 ? -9.287 -0.068 -5.084 1.00 97.88 84 ASP A C 1
ATOM 680 O O . ASP A 1 84 ? -9.039 0.264 -6.245 1.00 97.88 84 ASP A O 1
ATOM 684 N N . VAL A 1 85 ? -8.342 -0.026 -4.132 1.00 97.81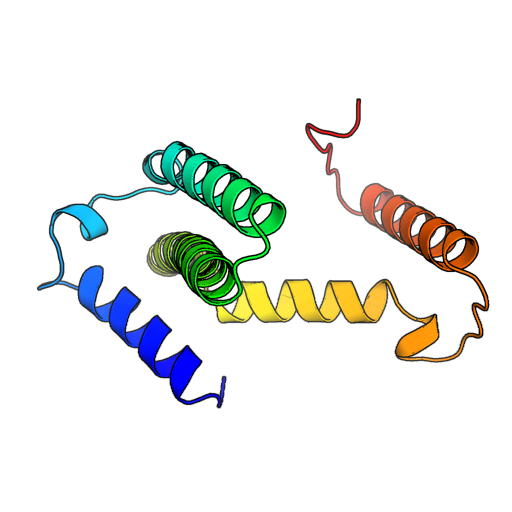 85 VAL A N 1
ATOM 685 C CA . VAL A 1 85 ? -6.944 0.368 -4.393 1.00 97.81 85 VAL A CA 1
ATOM 686 C C . VAL A 1 85 ? -6.284 -0.585 -5.394 1.00 97.81 85 VAL A C 1
ATOM 688 O O . VAL A 1 85 ? -5.674 -0.123 -6.363 1.00 97.81 85 VAL A O 1
ATOM 691 N N . VAL A 1 86 ? -6.422 -1.900 -5.183 1.00 96.94 86 VAL A N 1
ATOM 692 C CA . VAL A 1 86 ? -5.847 -2.946 -6.045 1.00 96.94 86 VAL A CA 1
ATOM 693 C C . VAL A 1 86 ? -6.477 -2.936 -7.442 1.00 96.94 86 VAL A C 1
ATOM 695 O O . VAL A 1 86 ? -5.759 -3.043 -8.439 1.00 96.94 86 VAL A O 1
ATOM 698 N N . GLU A 1 87 ? -7.795 -2.770 -7.547 1.00 96.69 87 GLU A N 1
ATOM 699 C CA . GLU A 1 87 ? -8.495 -2.665 -8.833 1.00 96.69 87 GLU A CA 1
ATOM 700 C C . GLU A 1 87 ? -8.036 -1.417 -9.600 1.00 96.69 87 GLU A C 1
ATOM 702 O O . GLU A 1 87 ? -7.605 -1.520 -10.752 1.00 96.69 87 GLU A O 1
ATOM 707 N N . CYS A 1 88 ? -7.978 -0.262 -8.930 1.00 96.25 88 CYS A N 1
ATOM 708 C CA . CYS A 1 88 ? -7.526 0.998 -9.519 1.00 96.25 88 CYS A CA 1
ATOM 709 C C . CYS A 1 88 ? -6.089 0.921 -10.067 1.00 96.25 88 CYS A C 1
ATOM 711 O O . CYS A 1 88 ? -5.817 1.358 -11.193 1.00 96.25 88 CYS A O 1
ATOM 713 N N . ILE A 1 89 ? -5.140 0.352 -9.307 1.00 96.31 89 ILE A N 1
ATOM 714 C CA . ILE A 1 89 ? -3.762 0.189 -9.798 1.00 96.31 89 ILE A CA 1
ATOM 715 C C . ILE A 1 89 ? -3.686 -0.832 -10.937 1.00 96.31 89 ILE A C 1
ATOM 717 O O . ILE A 1 89 ? -2.981 -0.573 -11.913 1.00 96.31 89 ILE A O 1
ATOM 721 N N . SER A 1 90 ? -4.440 -1.933 -10.864 1.00 95.88 90 SER A N 1
ATOM 722 C CA . SER A 1 90 ? -4.451 -2.983 -11.891 1.00 95.88 90 SER A CA 1
ATOM 723 C C . SER A 1 90 ? -4.943 -2.446 -13.233 1.00 95.88 90 SER A C 1
ATOM 725 O O . SER A 1 90 ? -4.251 -2.570 -14.246 1.00 95.88 90 SER A O 1
ATOM 727 N N . GLU A 1 91 ? -6.086 -1.758 -13.239 1.00 94.75 91 GLU A N 1
ATOM 728 C CA . GLU A 1 91 ? -6.627 -1.112 -14.437 1.00 94.75 91 GLU A CA 1
ATOM 729 C C . GLU A 1 91 ? -5.653 -0.078 -15.007 1.00 94.75 91 GLU A C 1
ATOM 731 O O . GLU A 1 91 ? -5.414 -0.039 -16.218 1.00 94.75 91 GLU A O 1
ATOM 736 N N . LYS A 1 92 ? -5.028 0.735 -14.141 1.00 93.19 92 LYS A N 1
ATOM 737 C CA . LYS A 1 92 ? -4.014 1.713 -14.555 1.00 93.19 92 LYS A CA 1
ATOM 738 C C . LYS A 1 92 ? -2.811 1.032 -15.212 1.00 93.19 92 LYS A C 1
ATOM 740 O O . LYS A 1 92 ? -2.333 1.534 -16.228 1.00 93.19 92 LYS A O 1
ATOM 745 N N . MET A 1 93 ? -2.319 -0.080 -14.662 1.00 94.56 93 MET A N 1
ATOM 746 C CA . MET A 1 93 ? -1.165 -0.801 -15.215 1.00 94.56 93 MET A CA 1
ATOM 747 C C . MET A 1 93 ? -1.487 -1.438 -16.562 1.00 94.56 93 MET A C 1
ATOM 749 O O . MET A 1 93 ? -0.720 -1.239 -17.502 1.00 94.56 93 MET A O 1
ATOM 753 N N . VAL A 1 94 ? -2.636 -2.102 -16.701 1.00 93.44 94 VAL A N 1
ATOM 754 C CA . VAL A 1 94 ? -3.073 -2.677 -17.985 1.00 93.44 94 VAL A CA 1
ATOM 755 C C . VAL A 1 94 ? -3.242 -1.583 -19.040 1.00 93.44 94 VAL A C 1
ATOM 757 O O . VAL A 1 94 ? -2.750 -1.699 -20.162 1.00 93.44 94 VAL A O 1
ATOM 760 N N . ARG A 1 95 ? -3.890 -0.472 -18.674 1.00 91.38 95 ARG A N 1
ATOM 761 C CA . ARG A 1 95 ? -4.164 0.634 -19.596 1.00 91.38 95 ARG A CA 1
ATOM 762 C C . ARG A 1 95 ? -2.905 1.376 -20.047 1.00 91.38 95 ARG A C 1
ATOM 764 O O . ARG A 1 95 ? -2.886 1.868 -21.171 1.00 91.38 95 ARG A O 1
ATOM 771 N N . ARG A 1 96 ? -1.871 1.469 -19.202 1.00 91.38 96 ARG A N 1
ATOM 772 C CA . ARG A 1 96 ? -0.597 2.132 -19.539 1.00 91.38 96 ARG A CA 1
ATOM 773 C C . ARG A 1 96 ? 0.432 1.220 -20.217 1.00 91.38 96 ARG A C 1
ATOM 775 O O . ARG A 1 96 ? 1.413 1.732 -20.750 1.00 91.38 96 ARG A O 1
ATOM 782 N N . HIS A 1 97 ? 0.173 -0.087 -20.283 1.00 92.69 97 HIS A N 1
ATOM 783 C CA . HIS A 1 97 ? 0.993 -1.060 -21.016 1.00 92.69 97 HIS A CA 1
ATOM 784 C C . HIS A 1 97 ? 0.210 -1.774 -22.138 1.00 92.69 97 HIS A C 1
ATOM 786 O O . HIS A 1 97 ? 0.174 -3.006 -22.178 1.00 92.69 97 HIS A O 1
ATOM 792 N N . PRO A 1 98 ? -0.414 -1.051 -23.092 1.00 91.94 98 PRO A N 1
ATOM 793 C CA . PRO A 1 98 ? -1.106 -1.682 -24.218 1.00 91.94 98 PRO A CA 1
ATOM 794 C C . PRO A 1 98 ? -0.187 -2.580 -25.060 1.00 91.94 98 PRO A C 1
ATOM 796 O O . PRO A 1 98 ? -0.657 -3.586 -25.575 1.00 91.94 98 PRO A O 1
ATOM 799 N N . HIS A 1 99 ? 1.114 -2.277 -25.128 1.00 91.81 99 HIS A N 1
ATOM 800 C CA . HIS A 1 99 ? 2.112 -3.112 -25.803 1.00 91.81 99 HIS A CA 1
ATOM 801 C C . HIS A 1 99 ? 2.323 -4.484 -25.141 1.00 91.81 99 HIS A C 1
ATOM 803 O O . HIS A 1 99 ? 2.829 -5.384 -25.795 1.00 91.81 99 HIS A O 1
ATOM 809 N N . VAL A 1 100 ? 1.934 -4.661 -23.871 1.00 92.38 100 VAL A N 1
ATOM 810 C CA . VAL A 1 100 ? 1.959 -5.966 -23.183 1.00 92.38 100 VAL A CA 1
ATOM 811 C C . VAL A 1 100 ? 0.585 -6.640 -23.208 1.00 92.38 100 VAL A C 1
ATOM 813 O O . VAL A 1 100 ? 0.497 -7.842 -23.431 1.00 92.38 100 VAL A O 1
ATOM 816 N N . PHE A 1 101 ? -0.496 -5.888 -22.956 1.00 92.25 101 PHE A N 1
ATOM 817 C CA . PHE A 1 101 ? -1.828 -6.456 -22.677 1.00 92.25 101 PHE A CA 1
ATOM 818 C C . PHE A 1 101 ? -2.846 -6.359 -23.827 1.00 92.25 101 PHE A C 1
ATOM 820 O O . PHE A 1 101 ? -3.983 -6.809 -23.672 1.00 92.25 101 PHE A O 1
ATOM 827 N N . LYS A 1 102 ? -2.492 -5.739 -24.957 1.00 86.62 102 LYS A N 1
ATOM 828 C CA . LYS A 1 102 ? -3.328 -5.658 -26.166 1.00 86.62 102 LYS A CA 1
ATOM 829 C C . LYS A 1 102 ? -2.489 -6.030 -27.393 1.00 86.62 102 LYS A C 1
ATOM 831 O O . LYS A 1 102 ? -1.979 -7.139 -27.464 1.00 86.62 102 LYS A O 1
ATOM 836 N N . GLU A 1 103 ? -2.345 -5.107 -28.339 1.00 75.69 103 GLU A N 1
ATOM 837 C CA . GLU A 1 103 ? -1.450 -5.208 -29.484 1.00 75.69 103 GLU A CA 1
ATOM 838 C C . GLU A 1 103 ? -0.450 -4.056 -29.430 1.00 75.69 103 GLU A C 1
ATOM 840 O O . GLU A 1 103 ? -0.804 -2.901 -29.181 1.00 75.69 103 GLU A O 1
ATOM 845 N N . GLY A 1 104 ? 0.810 -4.386 -29.674 1.00 74.00 104 GLY A N 1
ATOM 846 C CA . GLY A 1 104 ? 1.912 -3.449 -29.772 1.00 74.00 104 GLY A CA 1
ATOM 847 C C . GLY A 1 104 ? 3.223 -4.215 -29.773 1.00 74.00 104 GLY A C 1
ATOM 848 O O . GLY A 1 104 ? 3.300 -5.322 -29.252 1.00 74.00 104 GLY A O 1
ATOM 849 N N . ASN A 1 105 ? 4.246 -3.630 -30.381 1.00 76.56 105 ASN A N 1
ATOM 850 C CA . ASN A 1 105 ? 5.597 -4.161 -30.330 1.00 76.56 105 ASN A CA 1
ATOM 851 C C . ASN A 1 105 ? 6.507 -2.973 -30.033 1.00 76.56 1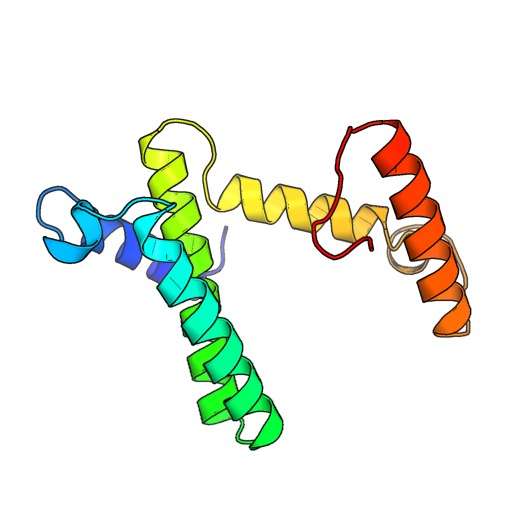05 ASN A C 1
ATOM 853 O O . ASN A 1 105 ? 6.799 -2.170 -30.918 1.00 76.56 105 ASN A O 1
ATOM 857 N N . LEU A 1 106 ? 6.839 -2.800 -28.756 1.00 86.94 106 LEU A N 1
ATOM 858 C CA . LEU A 1 106 ? 7.886 -1.875 -28.347 1.00 86.94 106 LEU A CA 1
ATOM 859 C C . LEU A 1 106 ? 9.130 -2.714 -28.096 1.00 86.94 106 LEU A C 1
ATOM 861 O O . LEU A 1 106 ? 9.082 -3.694 -27.357 1.00 86.94 106 LEU A O 1
ATOM 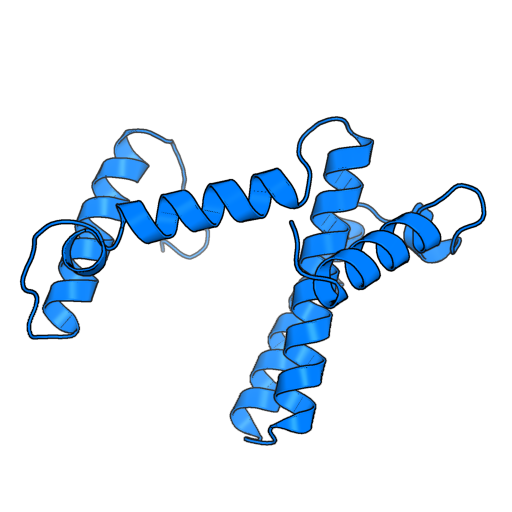865 N N . GLU A 1 107 ? 10.222 -2.342 -28.744 1.00 84.06 107 GLU A N 1
ATOM 866 C CA . GLU A 1 107 ? 11.465 -3.110 -28.747 1.00 84.06 107 GLU A CA 1
ATOM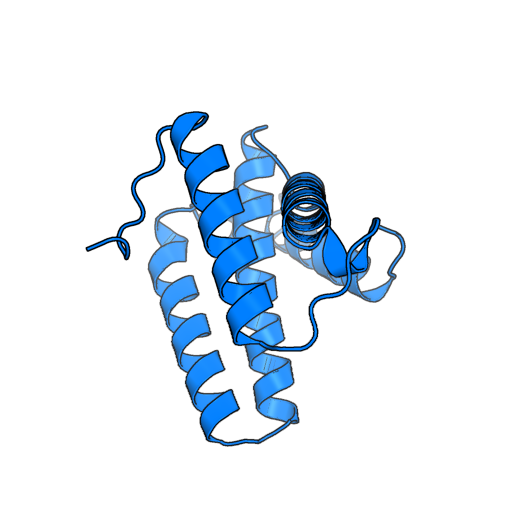 867 C C . GLU A 1 107 ? 12.492 -2.527 -27.774 1.00 84.06 107 GLU A C 1
ATOM 869 O O . GLU A 1 107 ? 13.464 -3.203 -27.436 1.00 84.06 107 GLU A O 1
ATOM 874 N N . THR A 1 108 ? 12.285 -1.289 -27.300 1.00 90.44 108 THR A N 1
ATOM 875 C CA . THR A 1 108 ? 13.234 -0.612 -26.407 1.00 90.44 108 THR A CA 1
ATOM 876 C C . THR A 1 108 ? 12.572 0.028 -25.179 1.00 90.44 108 THR A C 1
ATOM 878 O O . THR A 1 108 ? 11.422 0.481 -25.249 1.00 90.44 108 THR A O 1
ATOM 881 N N . PRO A 1 109 ? 13.290 0.127 -24.042 1.00 90.31 109 PRO A N 1
ATOM 882 C CA . PRO A 1 109 ? 12.804 0.823 -22.849 1.00 90.31 109 PRO A CA 1
ATOM 883 C C . PRO A 1 109 ? 12.410 2.286 -23.106 1.00 90.31 109 PRO A C 1
ATOM 885 O O . PRO A 1 109 ? 11.432 2.773 -22.544 1.00 90.31 109 PRO A O 1
ATOM 888 N N . GLU A 1 110 ? 13.119 2.993 -23.988 1.00 93.19 110 GLU A N 1
ATOM 889 C CA . GLU A 1 110 ? 12.847 4.400 -24.315 1.00 93.19 110 GLU A CA 1
ATOM 890 C C . GLU A 1 110 ? 11.489 4.566 -25.003 1.00 93.19 110 GLU A C 1
ATOM 892 O O . GLU A 1 110 ? 10.760 5.527 -24.737 1.00 93.19 110 GLU A O 1
ATOM 897 N N . GLN A 1 111 ? 11.118 3.611 -25.861 1.00 90.44 111 GLN A N 1
ATOM 898 C CA . GLN A 1 111 ? 9.799 3.583 -26.485 1.00 90.44 111 GLN A CA 1
ATOM 899 C C . GLN A 1 111 ? 8.703 3.358 -25.434 1.00 90.44 111 GLN A C 1
ATOM 901 O O . GLN A 1 111 ? 7.676 4.039 -25.462 1.00 90.44 111 GLN A O 1
ATOM 906 N N . VAL A 1 112 ? 8.940 2.457 -24.471 1.00 90.69 112 VAL A N 1
ATOM 907 C CA . VAL A 1 112 ? 8.014 2.188 -23.355 1.00 90.69 112 VAL A CA 1
ATOM 908 C C . VAL A 1 112 ? 7.804 3.441 -22.503 1.00 90.69 112 VAL A C 1
ATOM 910 O O . VAL A 1 112 ? 6.660 3.813 -22.234 1.00 90.69 112 VAL A O 1
ATOM 913 N N . VAL A 1 113 ? 8.886 4.130 -22.126 1.00 90.00 113 VAL A N 1
ATOM 914 C CA . VAL A 1 113 ? 8.831 5.377 -21.342 1.00 90.00 113 VAL A CA 1
ATOM 915 C C . VAL A 1 113 ? 8.092 6.479 -22.104 1.00 90.00 113 VAL A C 1
ATOM 917 O O . VAL A 1 113 ? 7.257 7.177 -21.525 1.00 90.00 113 VAL A O 1
ATOM 920 N N . THR A 1 114 ? 8.347 6.613 -23.408 1.00 90.44 114 THR A N 1
ATOM 921 C CA . THR A 1 114 ? 7.672 7.605 -24.258 1.00 90.44 114 THR A CA 1
ATOM 922 C C . THR A 1 114 ? 6.164 7.364 -24.292 1.00 90.44 114 THR A C 1
ATOM 924 O O . THR A 1 114 ? 5.387 8.265 -23.968 1.00 90.44 114 THR A O 1
ATOM 927 N N . GLN A 1 115 ? 5.744 6.129 -24.580 1.00 90.56 115 GLN A N 1
ATOM 928 C CA . GLN A 1 115 ? 4.331 5.750 -24.595 1.00 90.56 115 GLN A CA 1
ATOM 929 C C . GLN A 1 115 ? 3.674 5.967 -23.220 1.00 90.56 115 GLN A C 1
ATOM 931 O O . GLN A 1 115 ? 2.542 6.448 -23.128 1.00 90.56 115 GLN A O 1
ATOM 936 N N . TRP A 1 116 ? 4.378 5.636 -22.134 1.00 89.44 116 TRP A N 1
ATOM 937 C CA . TRP A 1 116 ? 3.891 5.842 -20.772 1.00 89.44 116 TRP A CA 1
ATOM 938 C C . TRP A 1 116 ? 3.602 7.318 -20.477 1.00 89.44 116 TRP A C 1
ATOM 940 O O . TRP A 1 116 ? 2.524 7.651 -19.973 1.00 89.44 116 TRP A O 1
ATOM 950 N N . GLU A 1 117 ? 4.536 8.214 -20.803 1.00 89.69 117 GLU A N 1
ATOM 951 C CA . GLU A 1 117 ? 4.358 9.651 -20.584 1.00 89.69 117 GLU A CA 1
ATOM 952 C C . GLU A 1 117 ? 3.280 10.254 -21.500 1.00 89.69 117 GLU A C 1
ATOM 954 O O . GLU A 1 117 ? 2.529 11.127 -21.058 1.00 89.69 117 GLU A O 1
ATOM 959 N N . GLU A 1 118 ? 3.127 9.770 -22.735 1.00 89.81 118 GLU A N 1
ATOM 960 C CA . GLU A 1 118 ? 2.026 10.164 -23.627 1.00 89.81 118 GLU A CA 1
ATOM 961 C C . GLU A 1 118 ? 0.655 9.797 -23.046 1.00 89.81 118 GLU A C 1
ATOM 963 O O . GLU A 1 118 ? -0.220 10.662 -22.927 1.00 89.81 118 GLU A O 1
ATOM 968 N N . ILE A 1 119 ? 0.478 8.547 -22.603 1.00 88.94 119 ILE A N 1
ATOM 969 C CA . ILE A 1 119 ? -0.771 8.086 -21.979 1.00 88.94 119 ILE A CA 1
ATOM 970 C C . ILE A 1 119 ? -1.046 8.886 -20.695 1.00 88.94 119 ILE A C 1
ATOM 972 O O . ILE A 1 119 ? -2.164 9.354 -20.468 1.00 88.94 119 ILE A O 1
ATOM 976 N N . LYS A 1 120 ? -0.022 9.127 -19.869 1.00 87.44 120 LYS A N 1
ATOM 977 C CA . LYS A 1 120 ? -0.135 9.933 -18.644 1.00 87.44 120 LYS A CA 1
ATOM 978 C C . LYS A 1 120 ? -0.555 11.380 -18.932 1.00 87.44 120 LYS A C 1
ATOM 980 O O . LYS A 1 120 ? -1.356 11.929 -18.175 1.00 87.44 120 LYS A O 1
ATOM 985 N N . LYS A 1 121 ? -0.060 12.003 -20.008 1.00 86.44 121 LYS A N 1
ATOM 986 C CA . LYS A 1 121 ? -0.487 13.350 -20.437 1.00 86.44 121 LYS A CA 1
ATOM 987 C C . LYS A 1 121 ? -1.960 13.373 -20.853 1.00 86.44 121 LYS A C 1
ATOM 989 O O . LYS A 1 121 ? -2.684 14.280 -20.447 1.00 86.44 121 LYS A O 1
ATOM 994 N N . GLN A 1 122 ? -2.418 12.369 -21.599 1.00 84.25 122 GLN A N 1
ATOM 995 C CA . GLN A 1 122 ? -3.825 12.255 -22.004 1.00 84.25 122 GLN A CA 1
ATOM 996 C C . GLN A 1 122 ? -4.759 12.120 -20.788 1.00 84.25 122 GLN A C 1
ATOM 998 O O . GLN A 1 122 ? -5.780 12.802 -20.705 1.00 84.25 122 GLN A O 1
ATOM 1003 N N . GLU A 1 123 ? -4.373 11.322 -19.789 1.00 83.44 123 GLU A N 1
ATOM 1004 C CA . GLU A 1 123 ? -5.122 11.185 -18.532 1.00 83.44 123 GLU A CA 1
ATOM 1005 C C . GLU A 1 123 ? -5.185 12.488 -17.723 1.00 83.44 123 GLU A C 1
ATOM 1007 O O . GLU A 1 123 ? -6.248 12.850 -17.221 1.00 83.44 123 GLU A O 1
ATOM 1012 N N . LYS A 1 124 ? -4.061 13.213 -17.603 1.00 70.62 124 LYS A N 1
ATOM 1013 C CA . LYS A 1 124 ? -3.988 14.495 -16.872 1.00 70.62 124 LYS A CA 1
ATOM 1014 C C . LYS A 1 124 ? -4.886 15.576 -17.482 1.00 70.62 124 LYS A C 1
ATOM 1016 O O . LYS A 1 124 ? -5.396 16.421 -16.755 1.00 70.62 124 LYS A O 1
ATOM 1021 N N . ASN A 1 125 ? -5.127 15.531 -18.791 1.00 59.25 125 ASN A N 1
ATOM 1022 C CA . ASN A 1 125 ? -6.086 16.430 -19.442 1.00 59.25 125 ASN A CA 1
ATOM 1023 C C . ASN A 1 125 ? -7.546 16.102 -19.086 1.00 59.25 125 ASN A C 1
ATOM 1025 O O . ASN A 1 125 ? -8.422 16.939 -19.277 1.00 59.25 125 ASN A O 1
ATOM 1029 N N . THR A 1 126 ? -7.804 14.908 -18.546 1.00 57.94 126 THR A N 1
ATOM 1030 C CA . THR A 1 126 ? -9.143 14.442 -18.149 1.00 57.94 126 THR A CA 1
ATOM 1031 C C . THR A 1 126 ? -9.358 14.533 -16.630 1.00 57.94 126 THR A C 1
ATOM 1033 O O . THR A 1 126 ? -10.490 14.641 -16.171 1.00 57.94 126 THR A O 1
ATOM 1036 N N . ALA A 1 127 ? -8.278 14.541 -15.840 1.00 55.78 127 ALA A N 1
ATOM 1037 C CA . ALA A 1 127 ? -8.304 14.687 -14.387 1.00 55.78 127 ALA A CA 1
ATOM 1038 C C . ALA A 1 127 ? -7.283 15.744 -13.936 1.00 55.78 127 ALA A C 1
ATOM 1040 O O . ALA A 1 127 ? -6.079 15.545 -14.091 1.00 55.78 127 ALA A O 1
ATOM 1041 N N . HIS A 1 128 ? -7.747 16.850 -13.339 1.00 46.88 128 HIS A N 1
ATOM 1042 C CA . HIS A 1 128 ? -6.895 17.896 -12.755 1.00 46.88 128 HIS A CA 1
ATOM 1043 C C . HIS A 1 128 ? -6.000 17.334 -11.632 1.00 46.88 128 HIS A C 1
ATOM 1045 O O . HIS A 1 128 ? -6.332 17.411 -10.452 1.00 46.88 128 HIS A O 1
ATOM 1051 N N . ARG A 1 129 ? -4.838 16.775 -11.986 1.00 52.31 129 ARG A N 1
ATOM 1052 C CA . ARG A 1 129 ? -3.827 16.285 -11.041 1.00 52.31 129 ARG A CA 1
ATOM 1053 C C . ARG A 1 129 ? -2.501 17.006 -11.283 1.00 52.31 129 ARG A C 1
ATOM 1055 O O . ARG A 1 129 ? -1.842 16.761 -12.291 1.00 52.31 129 ARG A O 1
ATOM 1062 N N . LYS A 1 130 ? -2.099 17.866 -10.341 1.00 53.16 130 LYS A N 1
ATOM 1063 C CA . LYS A 1 130 ? -0.712 18.347 -10.203 1.00 53.16 130 LYS A CA 1
ATOM 1064 C C . LYS A 1 130 ? 0.033 17.375 -9.287 1.00 53.16 130 LYS A C 1
ATOM 1066 O O . LYS A 1 130 ? -0.405 17.175 -8.156 1.00 53.16 130 LYS A O 1
ATOM 1071 N N . SER A 1 131 ? 1.098 16.729 -9.764 1.00 60.16 131 SER A N 1
ATOM 1072 C CA . SER A 1 131 ? 2.014 16.016 -8.864 1.00 60.16 131 SER A CA 1
ATOM 1073 C C . SER A 1 131 ? 2.904 17.031 -8.154 1.00 60.16 131 SER A C 1
ATOM 1075 O O . SER A 1 131 ? 3.325 18.002 -8.772 1.00 60.16 131 SER A O 1
ATOM 1077 N N . VAL A 1 132 ? 3.245 16.783 -6.889 1.00 60.03 132 VAL A N 1
ATOM 1078 C CA . VAL A 1 132 ? 4.248 17.580 -6.153 1.00 60.03 132 VAL A CA 1
ATOM 1079 C C . VAL A 1 132 ? 5.652 17.403 -6.753 1.00 60.03 132 VAL A C 1
ATOM 1081 O O . VAL A 1 132 ? 6.503 18.268 -6.604 1.00 60.03 132 VAL A O 1
ATOM 1084 N N . LEU A 1 133 ? 5.872 16.301 -7.475 1.00 53.66 133 LEU A N 1
ATOM 1085 C CA . LEU A 1 133 ? 7.127 15.995 -8.165 1.00 53.66 133 LEU A CA 1
ATOM 1086 C C . LEU A 1 133 ? 7.155 16.485 -9.624 1.00 53.66 133 LEU A C 1
ATOM 1088 O O . LEU A 1 133 ? 8.182 16.362 -10.282 1.00 53.66 133 LEU A O 1
ATOM 1092 N N . ASP A 1 134 ? 6.038 17.008 -10.146 1.00 56.34 134 ASP A N 1
ATOM 1093 C CA . ASP A 1 134 ? 6.014 17.666 -11.457 1.00 56.34 134 ASP A CA 1
ATOM 1094 C C . ASP A 1 134 ? 6.476 19.126 -11.250 1.00 56.34 134 ASP A C 1
ATOM 1096 O O . ASP A 1 134 ? 5.645 20.033 -11.179 1.00 56.34 134 ASP A O 1
ATOM 1100 N N . GLY A 1 135 ? 7.781 19.330 -11.041 1.00 42.38 135 GLY A N 1
ATOM 1101 C CA . GLY A 1 135 ? 8.407 20.660 -11.045 1.00 42.38 135 GLY A CA 1
ATOM 1102 C C . GLY A 1 135 ? 8.365 21.316 -12.419 1.00 42.38 135 GLY A C 1
ATOM 1103 O O . GLY A 1 135 ? 8.531 20.583 -13.421 1.00 42.38 135 GLY A O 1
#

Radius of gyration: 18.15 Å; chains: 1; bounding box: 39×38×52 Å

Sequence (135 aa):
MNDPAFKKLTEIVDTLMGENGCPWDKVQTRESLKPYLVEEVYETLEALDGNNPEEIKDELGDLLYQILFHAKISENKDEFNIKDVVECISEKMVRRHPHVFKEGNLETPEQVVTQWEEIKKQEKNTAHRKSVLDG

pLDDT: mean 90.92, std 12.51, range [42.38, 98.56]

Foldseek 3Di:
DPDPVVVVLLVLLCQQCDPPHPPVLVPDDPVNCVVVLVVLVVQCVVCVVVVDPVSNVVSVVSNVSSVQSNQVNCVVVVRHHPVVVVVVVVVVVCQLPCVVNPNDDDPDPVVSVVSNVVSVVVVCVVPVDDDPPPD

Secondary structure (DSSP, 8-state):
---HHHHHHHHHHHHHHSTTS-HHHHT--TTTTHHHHHHHHHHHHHHHHHT-HHHHHHHHHHHHHHHHHHHHHHHTTTS--HHHHHHHHHHHHHHH-HHHHSS----SHHHHHHHHHHHHHHHHTTS----TT--